Protein AF-A0A530AGQ4-F1 (afdb_monomer_lite)

Structure (mmCIF, N/CA/C/O backbone):
data_AF-A0A530AGQ4-F1
#
_entry.id   AF-A0A530AGQ4-F1
#
loop_
_atom_site.group_PDB
_atom_site.id
_atom_site.type_symbol
_atom_site.label_atom_id
_atom_site.label_alt_id
_atom_site.label_comp_id
_atom_site.label_asym_id
_atom_site.label_entity_id
_atom_site.label_seq_id
_atom_site.pdbx_PDB_ins_code
_atom_site.Cartn_x
_atom_site.Cartn_y
_atom_site.Cartn_z
_atom_site.occupancy
_atom_site.B_iso_or_equiv
_atom_site.auth_seq_id
_atom_site.auth_comp_id
_atom_site.auth_asym_id
_atom_site.auth_atom_id
_atom_site.pdbx_PDB_model_num
ATOM 1 N N . MET A 1 1 ? -11.726 9.364 14.497 1.00 72.12 1 MET A N 1
ATOM 2 C CA . MET A 1 1 ? -11.477 9.851 13.115 1.00 72.12 1 MET A CA 1
ATOM 3 C C . MET A 1 1 ? -11.952 8.773 12.144 1.00 72.12 1 MET A C 1
ATOM 5 O O . MET A 1 1 ? -11.861 7.611 12.505 1.00 72.12 1 MET A O 1
ATOM 9 N N . ARG A 1 2 ? -12.472 9.096 10.949 1.00 86.50 2 ARG A N 1
ATOM 10 C CA . ARG A 1 2 ? -12.828 8.068 9.946 1.00 86.50 2 ARG A CA 1
ATOM 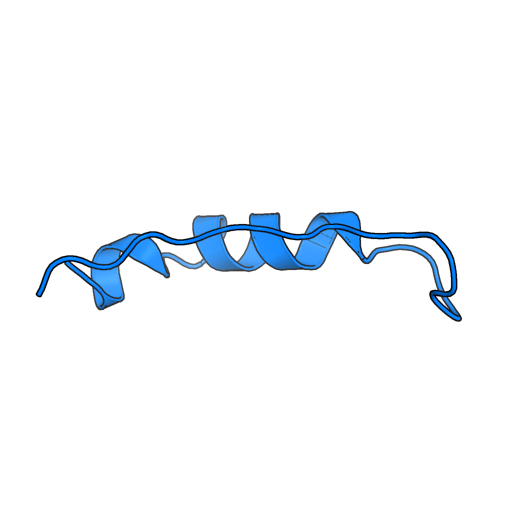11 C C . ARG A 1 2 ? -11.892 8.169 8.746 1.00 86.50 2 ARG A C 1
ATOM 13 O O . ARG A 1 2 ? -12.142 8.953 7.835 1.00 86.50 2 ARG A O 1
ATOM 20 N N . CYS A 1 3 ? -10.833 7.368 8.753 1.00 91.69 3 CYS A N 1
ATOM 21 C CA . CYS A 1 3 ? -9.855 7.306 7.669 1.00 91.69 3 CYS A CA 1
ATOM 22 C C . CYS A 1 3 ? -10.091 6.068 6.796 1.00 91.69 3 CYS A C 1
ATOM 24 O O . CYS A 1 3 ? -10.382 4.985 7.298 1.00 91.69 3 CYS A O 1
ATOM 26 N N . ARG A 1 4 ? -9.966 6.228 5.475 1.00 94.12 4 ARG A N 1
ATOM 27 C CA . ARG A 1 4 ? -9.939 5.115 4.515 1.00 94.12 4 ARG A CA 1
ATOM 28 C C . ARG A 1 4 ? -8.522 4.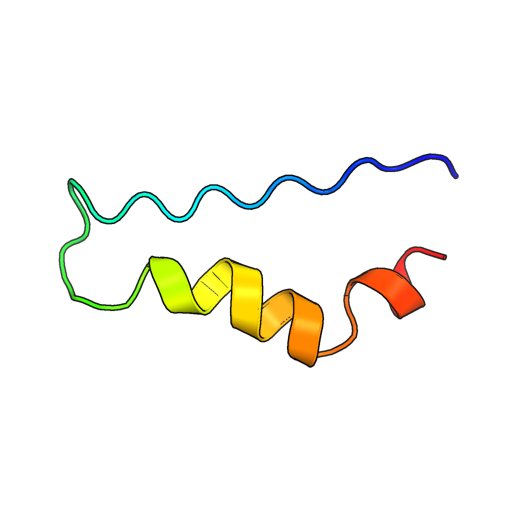993 3.978 1.00 94.12 4 ARG A C 1
ATOM 30 O O . ARG A 1 4 ? -8.005 5.952 3.417 1.00 94.12 4 ARG A O 1
ATOM 37 N N . ILE A 1 5 ? -7.910 3.827 4.160 1.00 94.00 5 ILE A N 1
ATOM 38 C CA . ILE A 1 5 ? -6.539 3.563 3.723 1.00 94.00 5 ILE A CA 1
ATOM 39 C C . ILE A 1 5 ? -6.594 2.806 2.401 1.00 94.00 5 ILE A C 1
ATOM 41 O O . ILE A 1 5 ? -7.161 1.715 2.329 1.00 94.00 5 ILE A O 1
ATOM 45 N N . VAL A 1 6 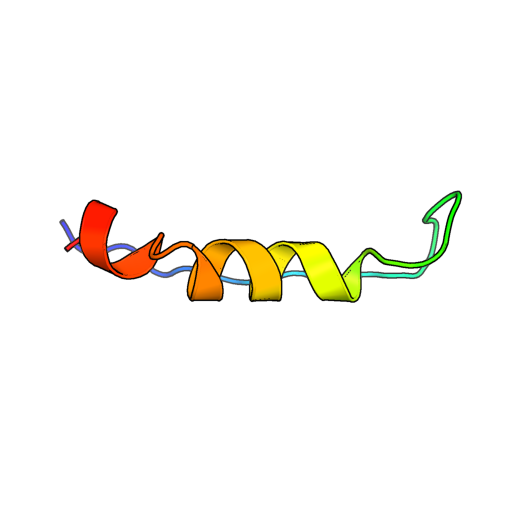? -5.990 3.379 1.365 1.00 95.25 6 VAL A N 1
ATOM 46 C CA . VAL A 1 6 ? -5.884 2.770 0.038 1.00 95.25 6 VAL A CA 1
ATOM 47 C C . VAL A 1 6 ? -4.417 2.454 -0.220 1.00 95.25 6 VAL A C 1
ATOM 49 O O . VAL A 1 6 ? -3.567 3.334 -0.130 1.00 95.25 6 VAL A O 1
ATOM 52 N N . GLY A 1 7 ? -4.118 1.189 -0.513 1.00 94.12 7 GLY A N 1
ATOM 53 C CA . GLY A 1 7 ? -2.809 0.799 -1.030 1.00 94.12 7 GLY A CA 1
ATOM 54 C C . GLY A 1 7 ? -2.804 0.945 -2.547 1.00 94.12 7 GLY A C 1
ATOM 55 O O . GLY A 1 7 ? -3.729 0.463 -3.193 1.00 94.12 7 GLY A O 1
ATOM 56 N N . ALA A 1 8 ? -1.776 1.584 -3.102 1.00 93.88 8 ALA A N 1
ATOM 57 C CA . ALA A 1 8 ? -1.572 1.709 -4.544 1.00 93.88 8 ALA A CA 1
ATOM 58 C C . ALA A 1 8 ? -0.239 1.043 -4.931 1.00 93.88 8 ALA A C 1
ATOM 60 O O . ALA A 1 8 ? 0.771 1.734 -5.067 1.00 93.88 8 ALA A O 1
ATOM 61 N N . PRO A 1 9 ? -0.196 -0.295 -5.041 1.00 93.62 9 PRO A N 1
ATOM 62 C CA . PRO A 1 9 ? 1.033 -1.031 -5.311 1.00 93.62 9 PRO A CA 1
ATOM 63 C C . PRO A 1 9 ? 1.410 -1.006 -6.805 1.00 93.62 9 PRO A C 1
ATOM 65 O O . PRO A 1 9 ? 1.580 -2.034 -7.448 1.00 93.62 9 PRO A O 1
ATOM 68 N N . VAL A 1 10 ? 1.530 0.183 -7.394 1.00 93.44 10 VAL A N 1
ATOM 69 C CA . VAL A 1 10 ? 1.850 0.307 -8.822 1.00 93.44 10 VAL A CA 1
ATOM 70 C C . VAL A 1 10 ? 3.328 -0.019 -9.044 1.00 93.44 10 VAL A C 1
ATOM 72 O O . VAL A 1 10 ? 4.214 0.697 -8.576 1.00 93.44 10 VAL A O 1
ATOM 75 N N . GLN A 1 11 ? 3.587 -1.127 -9.738 1.00 93.12 11 GLN A N 1
ATOM 76 C CA . GLN A 1 11 ? 4.938 -1.584 -10.072 1.00 93.12 11 GLN A CA 1
ATOM 77 C C . GLN A 1 11 ? 5.460 -0.958 -11.377 1.00 93.12 11 GLN A C 1
ATOM 79 O O . GLN A 1 11 ? 6.674 -0.816 -11.542 1.00 93.12 11 GLN A O 1
ATOM 84 N N . ASP A 1 12 ? 4.562 -0.550 -12.276 1.00 94.25 12 ASP A N 1
ATOM 85 C CA . ASP A 1 12 ? 4.916 0.125 -13.524 1.00 94.25 12 ASP A CA 1
ATOM 86 C C . ASP A 1 12 ? 5.616 1.460 -13.247 1.00 94.25 12 ASP A C 1
ATOM 88 O O . ASP A 1 12 ? 5.167 2.272 -12.439 1.00 94.25 12 ASP A O 1
ATOM 92 N N . GLY A 1 13 ? 6.750 1.684 -13.913 1.00 91.75 13 GLY A N 1
ATOM 93 C CA . GLY A 1 13 ? 7.581 2.876 -13.713 1.00 91.75 13 GLY A CA 1
ATOM 94 C C . GLY A 1 13 ? 8.488 2.832 -12.477 1.00 91.75 13 GLY A C 1
ATOM 95 O O . GLY A 1 13 ? 9.281 3.754 -12.275 1.00 91.75 13 GLY A O 1
ATOM 96 N N . ALA A 1 14 ? 8.444 1.772 -11.664 1.00 89.25 14 ALA A N 1
ATOM 97 C CA . ALA A 1 14 ? 9.382 1.612 -10.561 1.00 89.25 14 ALA A CA 1
ATOM 98 C C . ALA A 1 14 ? 10.781 1.232 -11.082 1.00 89.25 14 ALA A C 1
ATOM 100 O O . ALA A 1 14 ? 10.950 0.244 -11.792 1.00 89.25 14 ALA A O 1
ATOM 101 N N . GLY A 1 15 ? 11.819 1.964 -10.665 1.00 92.25 15 GLY A N 1
ATOM 102 C CA . GLY A 1 15 ? 13.215 1.667 -11.031 1.00 92.25 15 GLY A CA 1
ATOM 103 C C . GLY A 1 15 ? 13.792 0.392 -10.395 1.00 92.25 15 GLY A C 1
ATOM 104 O O . GLY A 1 15 ? 14.970 0.095 -10.583 1.00 92.25 15 GLY A O 1
ATOM 105 N N . ARG A 1 16 ? 12.999 -0.330 -9.590 1.00 90.31 16 ARG A N 1
ATOM 106 C CA . ARG A 1 16 ? 13.342 -1.616 -8.968 1.00 90.31 16 ARG A CA 1
ATOM 107 C C . ARG A 1 16 ? 12.082 -2.402 -8.596 1.00 90.31 16 ARG A C 1
ATOM 109 O O . ARG A 1 16 ? 11.025 -1.818 -8.360 1.00 90.31 16 ARG A O 1
ATOM 116 N N . MET A 1 17 ? 12.213 -3.724 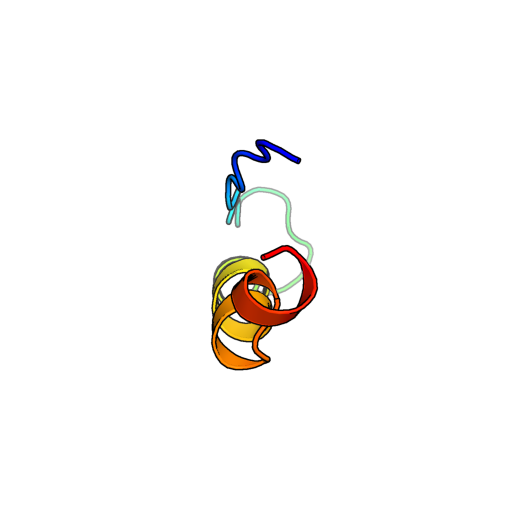-8.497 1.00 90.88 17 MET A N 1
ATOM 117 C CA . MET A 1 17 ? 11.139 -4.598 -8.011 1.00 90.88 17 MET A CA 1
ATOM 118 C C . MET A 1 17 ? 10.823 -4.326 -6.533 1.00 90.88 17 MET A C 1
ATOM 120 O O . MET A 1 17 ? 11.732 -4.028 -5.757 1.00 90.88 17 MET A O 1
ATOM 124 N N . GLY A 1 18 ? 9.546 -4.454 -6.150 1.00 90.19 18 GLY A N 1
ATOM 125 C CA . GLY A 1 18 ? 9.122 -4.449 -4.743 1.00 90.19 18 GLY A CA 1
ATOM 126 C C . GLY A 1 18 ? 8.101 -3.381 -4.336 1.00 90.19 18 GLY A C 1
ATOM 127 O O . GLY A 1 18 ? 7.842 -3.250 -3.142 1.00 90.19 18 GLY A O 1
ATOM 128 N N . CYS A 1 19 ? 7.488 -2.642 -5.270 1.00 91.06 19 CYS A N 1
ATOM 129 C CA . CYS A 1 19 ? 6.430 -1.669 -4.945 1.00 91.06 19 CYS A CA 1
ATOM 130 C C . CYS A 1 19 ? 5.241 -2.326 -4.223 1.00 91.06 19 CYS A C 1
ATOM 132 O O . CYS A 1 19 ? 4.742 -1.783 -3.238 1.00 91.06 19 CYS A O 1
ATOM 134 N N . GLU A 1 20 ? 4.848 -3.529 -4.653 1.00 86.56 20 GLU A N 1
ATOM 135 C CA . GLU A 1 20 ? 3.805 -4.356 -4.018 1.00 86.56 20 GLU A CA 1
ATOM 136 C C . GLU A 1 20 ? 4.035 -4.600 -2.516 1.00 86.56 20 GLU A C 1
ATOM 138 O O . GLU A 1 20 ? 3.090 -4.644 -1.723 1.00 86.56 20 GLU A O 1
ATOM 143 N N . MET A 1 21 ? 5.295 -4.699 -2.082 1.00 94.81 21 MET A N 1
ATOM 144 C CA . MET A 1 21 ? 5.616 -4.957 -0.677 1.00 94.81 21 MET A CA 1
ATOM 145 C C . MET A 1 21 ? 5.318 -3.764 0.235 1.00 94.81 21 MET A C 1
ATOM 147 O O . MET A 1 21 ? 5.047 -3.976 1.414 1.00 94.81 21 MET A O 1
ATOM 151 N N . GLY A 1 22 ? 5.344 -2.527 -0.270 1.00 93.69 22 GLY A N 1
ATOM 152 C CA . GLY A 1 22 ? 5.203 -1.318 0.549 1.00 93.69 22 GLY A CA 1
ATOM 153 C C . GLY A 1 22 ? 3.881 -1.263 1.330 1.00 93.69 22 GLY A C 1
ATOM 154 O O . GLY A 1 22 ? 3.902 -1.268 2.565 1.00 93.69 22 GLY A O 1
ATOM 155 N N . PRO A 1 23 ? 2.716 -1.262 0.651 1.00 95.62 23 PRO A N 1
ATOM 156 C CA . PRO A 1 23 ? 1.417 -1.227 1.325 1.00 95.62 23 PRO A CA 1
ATOM 157 C C . PRO A 1 23 ? 1.190 -2.416 2.267 1.00 95.62 23 PRO A C 1
ATOM 159 O O . PRO A 1 23 ? 0.616 -2.256 3.346 1.00 95.62 23 PRO A O 1
ATOM 162 N N . SER A 1 24 ? 1.655 -3.605 1.877 1.00 93.88 24 SER A N 1
ATOM 163 C CA . SER A 1 24 ? 1.526 -4.825 2.678 1.00 93.88 24 SER A CA 1
ATOM 164 C C . SER A 1 24 ? 2.373 -4.758 3.950 1.00 93.88 24 SER A C 1
ATOM 166 O O . SER A 1 24 ? 1.857 -5.024 5.034 1.00 93.88 24 SER A O 1
ATOM 168 N N . ALA A 1 25 ? 3.629 -4.314 3.850 1.00 96.75 25 ALA A N 1
ATOM 169 C CA . ALA A 1 25 ? 4.524 -4.151 4.993 1.00 96.75 25 ALA A CA 1
ATOM 170 C C . ALA A 1 25 ? 3.970 -3.153 6.018 1.00 96.75 25 ALA A C 1
ATOM 172 O O . ALA A 1 25 ? 4.009 -3.426 7.215 1.00 96.75 25 ALA A O 1
ATOM 173 N N . LEU A 1 26 ? 3.389 -2.037 5.565 1.00 96.19 26 LEU A N 1
ATOM 174 C CA . LEU A 1 26 ? 2.776 -1.048 6.458 1.00 96.19 26 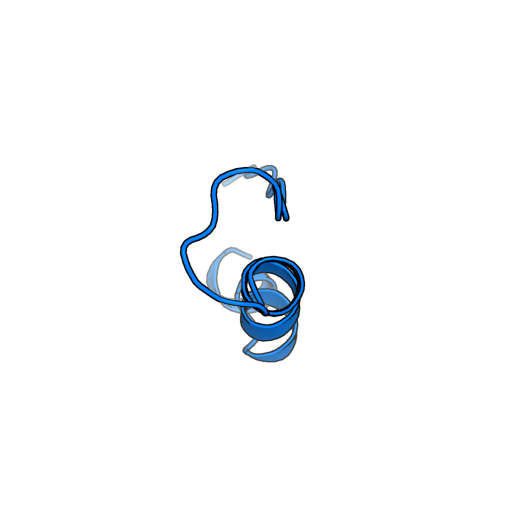LEU A CA 1
ATOM 175 C C . LEU A 1 26 ? 1.567 -1.611 7.217 1.00 96.19 26 LEU A C 1
ATOM 177 O O . LEU A 1 26 ? 1.393 -1.315 8.400 1.00 96.19 26 LEU A O 1
ATOM 181 N N . ARG A 1 27 ? 0.742 -2.450 6.576 1.00 95.06 27 ARG A N 1
ATOM 182 C CA . ARG A 1 27 ? -0.345 -3.139 7.292 1.00 95.06 27 ARG A CA 1
ATOM 183 C C . ARG A 1 27 ? 0.199 -4.130 8.314 1.00 95.06 27 ARG A C 1
ATOM 185 O O . ARG A 1 27 ? -0.267 -4.114 9.449 1.00 95.06 27 ARG A O 1
ATOM 192 N N . THR A 1 28 ? 1.191 -4.937 7.939 1.00 96.44 28 THR A N 1
ATOM 193 C CA . THR A 1 28 ? 1.838 -5.893 8.851 1.00 96.44 28 THR A CA 1
ATOM 194 C C . THR A 1 28 ? 2.489 -5.189 10.043 1.00 96.44 28 THR A C 1
ATOM 196 O O . THR A 1 28 ? 2.419 -5.689 11.159 1.00 96.44 28 THR A O 1
ATOM 199 N N . ALA A 1 29 ? 3.054 -3.998 9.833 1.00 97.50 29 ALA A N 1
ATOM 200 C CA . ALA A 1 29 ? 3.642 -3.168 10.883 1.00 97.50 29 ALA A CA 1
ATOM 201 C C . ALA A 1 29 ? 2.609 -2.517 11.827 1.00 97.50 29 ALA A C 1
ATOM 203 O O . ALA A 1 29 ? 2.998 -1.830 12.768 1.00 97.50 29 ALA A O 1
ATOM 204 N N . GLY A 1 30 ? 1.305 -2.709 11.600 1.00 96.56 30 GLY A N 1
ATOM 205 C CA . GLY A 1 30 ? 0.260 -2.208 12.491 1.00 96.56 30 GLY A CA 1
ATOM 206 C C . GLY A 1 30 ? -0.227 -0.792 12.179 1.00 96.56 30 GLY A C 1
ATOM 207 O O . GLY A 1 30 ? -0.803 -0.149 13.047 1.00 96.56 30 GLY A O 1
ATOM 208 N N . LEU A 1 31 ? -0.080 -0.290 10.946 1.00 95.75 31 LEU A N 1
ATOM 209 C CA . LEU A 1 31 ? -0.577 1.048 10.577 1.00 95.75 31 LEU A CA 1
ATOM 210 C C . LEU A 1 31 ? -2.058 1.272 10.952 1.00 95.75 31 LEU A C 1
ATOM 212 O O . LEU A 1 31 ? -2.445 2.371 11.337 1.00 95.75 31 LEU A O 1
ATOM 216 N N . VAL A 1 32 ? -2.891 0.231 10.856 1.00 94.12 32 VAL A N 1
ATOM 217 C CA . VAL A 1 32 ? -4.319 0.321 11.194 1.00 94.12 32 VAL A CA 1
ATOM 218 C C . VAL A 1 32 ? -4.538 0.545 12.691 1.00 94.12 32 VAL A C 1
ATOM 220 O O . VAL A 1 32 ? -5.426 1.312 13.044 1.00 94.12 32 VAL A O 1
ATOM 223 N N . SER A 1 33 ? -3.740 -0.074 13.568 1.00 94.44 33 SER A N 1
ATOM 224 C CA . SER A 1 33 ? -3.917 0.079 15.019 1.00 94.44 33 SER A CA 1
ATOM 225 C C . SER A 1 33 ? -3.503 1.462 15.512 1.00 94.44 33 SER A C 1
ATOM 227 O O . SER A 1 33 ? -4.091 1.962 16.460 1.00 94.44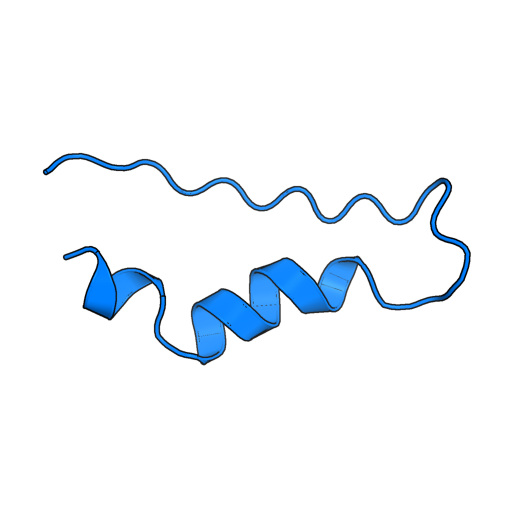 33 SER A O 1
ATOM 229 N N . VAL A 1 34 ? -2.541 2.104 14.844 1.00 95.25 34 VAL A N 1
ATOM 230 C CA . VAL A 1 34 ? -2.120 3.484 15.147 1.00 95.25 34 VAL A CA 1
ATOM 231 C C . VAL A 1 34 ? -3.201 4.509 14.782 1.00 95.25 34 VAL A C 1
ATOM 233 O O . VAL A 1 34 ? -3.269 5.577 15.382 1.00 95.25 34 VAL A O 1
ATOM 236 N N . LEU A 1 35 ? -4.026 4.205 13.778 1.00 91.69 35 LEU A N 1
ATOM 237 C CA . LEU A 1 35 ? -5.049 5.108 13.243 1.00 91.69 35 LEU A CA 1
ATOM 238 C C . LEU A 1 35 ? -6.463 4.841 13.795 1.00 91.69 35 LEU A C 1
ATOM 240 O O . LEU A 1 35 ? -7.398 5.536 13.381 1.00 91.69 35 LEU A O 1
ATOM 244 N N . ALA A 1 36 ? -6.616 3.831 14.659 1.00 81.00 36 ALA A N 1
ATOM 245 C CA . ALA A 1 36 ? -7.865 3.471 15.335 1.00 81.00 36 ALA A CA 1
ATOM 246 C C . ALA A 1 36 ? -8.211 4.482 16.441 1.00 81.00 36 ALA A C 1
ATOM 248 O O . ALA A 1 36 ? -9.397 4.886 16.499 1.00 81.00 36 ALA A O 1
#

Secondary structure (DSSP, 8-state):
-----------TT-SSS-TTHHHHHHHHTTHHHHT-

Foldseek 3Di:
DDDDDDQDLDPPPDPDPDSNVVVVVCVVVPVVVVVD

pLDDT: mean 92.42, std 4.73, range [72.12, 97.5]

Radius of gyration: 11.79 Å; chains: 1; bounding box: 26×16×29 Å

Sequence (36 aa):
MRCRIVGAPVQDGAGRMGCEMGPSALRTAGLVSVLA